Protein AF-A0A8H6U6Y7-F1 (afdb_monomer)

InterPro domains:
  IPR011058 Cyanovirin-N [PF08881] (22-133)
  IPR036673 Cyanovirin-N superfamily [G3DSA:2.30.60.10] (18-140)
  IPR036673 Cyanovirin-N superfamily [SSF51322] (20-135)

Sequence (157 aa):
MLFLATLLVLLSAANRALATKFMDTCSDVRFYNPDYELHFTTTWSPFLVAKCKDPGSGCETCSFLPLMHCYSNAAGFLRPSKQGNFHKSCFNCQYEETGTEMTCRCFHNNAGRSTTESSIFLEDHVQNLDGRLWCQGIVGEVIDCNEYELTKLRKIH

Organism: NCBI:txid2175873

Secondary structure (DSSP, 8-state):
--------------------BHHHHEEEEEEE-THHHHSS-TT---EEEEEEE-TTT--EEEEEEEGGGTEEEETTEEEE-TT--GGGTEEEEEEETTTTEEEEEEESSTT-S-EEEEEEEGGGT-EEETTEEEETTEEPEEE-SSHHHHHHHTT--

Mean predicted aligned error: 8.78 Å

Foldseek 3Di:
DDDDDDDDDPPPPPPPDDQAQQVVFWDPKDKDDLCVVVPDDLPAAIKIWIFGQFPVPRDTFIFMGGCCQQWADAQQETDGDGNRRNSNFWDPWDADVVQQKIWIWGHSDPVNPDTDIYIDRVRVAWGQDRNFTDGDHDTTDTDDPDVVRVVVVSVPD

Structure (mmCIF, N/CA/C/O backbone):
data_AF-A0A8H6U6Y7-F1
#
_entry.id   AF-A0A8H6U6Y7-F1
#
loop_
_atom_site.group_PDB
_atom_site.id
_atom_site.type_symbol
_atom_site.label_atom_id
_atom_site.label_alt_id
_atom_site.label_comp_id
_atom_site.label_asym_id
_atom_site.label_entity_id
_atom_site.label_seq_id
_atom_site.pdbx_PDB_ins_code
_atom_site.Cartn_x
_atom_site.Cartn_y
_atom_site.Cartn_z
_atom_site.occupancy
_atom_site.B_iso_or_equiv
_atom_site.auth_seq_id
_atom_site.auth_comp_id
_atom_site.auth_asym_id
_atom_site.auth_atom_id
_atom_site.pdbx_PDB_model_num
ATOM 1 N N . MET A 1 1 ? -46.758 -47.352 5.759 1.00 38.03 1 MET A N 1
ATOM 2 C CA . MET A 1 1 ? -45.987 -46.797 4.623 1.00 38.03 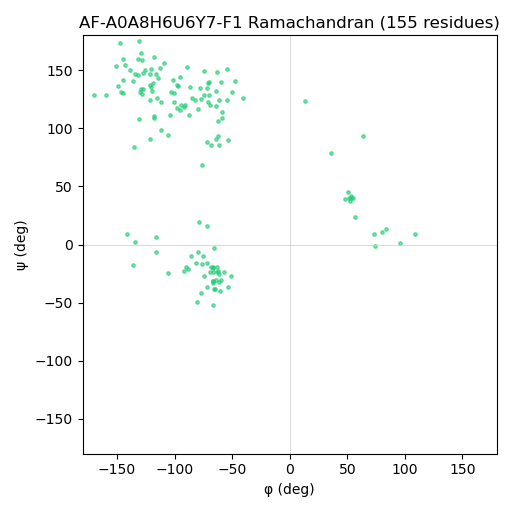1 MET A CA 1
ATOM 3 C C . MET A 1 1 ? -46.185 -45.294 4.638 1.00 38.03 1 MET A C 1
ATOM 5 O O . MET A 1 1 ? -47.327 -44.894 4.760 1.00 38.03 1 MET A O 1
ATOM 9 N N . LEU A 1 2 ? -45.221 -44.397 4.518 1.00 42.00 2 LEU A N 1
ATOM 10 C CA . LEU A 1 2 ? -43.769 -44.368 4.670 1.00 42.00 2 LEU A CA 1
ATOM 11 C C . LEU A 1 2 ? -43.476 -42.847 4.594 1.00 42.00 2 LEU A C 1
ATOM 13 O O . LEU A 1 2 ? -44.016 -42.190 3.713 1.00 42.00 2 LEU A O 1
ATOM 17 N N . PHE A 1 3 ? -42.733 -42.311 5.562 1.00 45.53 3 PHE A N 1
ATOM 18 C CA . PHE A 1 3 ? -42.035 -41.013 5.606 1.00 45.53 3 PHE A CA 1
ATOM 19 C C . PHE A 1 3 ? 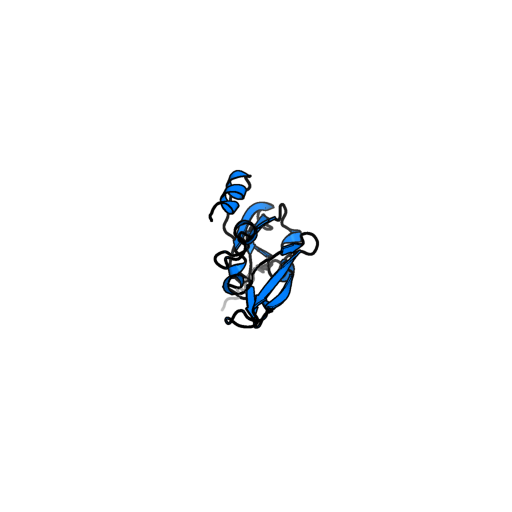-42.344 -39.922 4.554 1.00 45.53 3 PHE A C 1
ATOM 21 O O . PHE A 1 3 ? -42.005 -40.075 3.386 1.00 45.53 3 PHE A O 1
ATOM 28 N N . LEU A 1 4 ? -42.747 -38.730 5.014 1.00 46.44 4 LEU A N 1
ATOM 29 C CA . LEU A 1 4 ? -42.333 -37.470 4.378 1.00 46.44 4 LEU A CA 1
ATOM 30 C C . LEU A 1 4 ? -41.926 -36.447 5.448 1.00 46.44 4 LEU A C 1
ATOM 32 O O . LEU A 1 4 ? -42.704 -35.611 5.895 1.00 46.44 4 LEU A O 1
ATOM 36 N N . ALA A 1 5 ? -40.669 -36.559 5.874 1.00 56.03 5 ALA A N 1
ATOM 37 C CA . ALA A 1 5 ? -39.922 -35.462 6.463 1.00 56.03 5 ALA A CA 1
ATOM 38 C C . ALA A 1 5 ? -39.262 -34.705 5.305 1.00 56.03 5 ALA A C 1
ATOM 40 O O . ALA A 1 5 ? -38.376 -35.246 4.647 1.00 56.03 5 ALA A O 1
ATOM 41 N N . THR A 1 6 ? -39.689 -33.475 5.030 1.00 55.84 6 THR A N 1
ATOM 42 C CA . THR A 1 6 ? -39.044 -32.616 4.027 1.00 55.84 6 THR A CA 1
ATOM 43 C C . THR A 1 6 ? -38.569 -31.322 4.673 1.00 55.84 6 THR A C 1
ATOM 45 O O . THR A 1 6 ? -39.296 -30.341 4.767 1.00 55.84 6 THR A O 1
ATOM 48 N N . LEU A 1 7 ? -37.316 -31.404 5.127 1.00 48.84 7 LEU A N 1
ATOM 49 C CA . LEU A 1 7 ? -36.220 -30.490 4.802 1.00 48.84 7 LEU A CA 1
ATOM 50 C C . LEU A 1 7 ? -36.356 -29.015 5.235 1.00 48.84 7 LEU A C 1
ATOM 52 O O . LEU A 1 7 ? -36.803 -28.155 4.481 1.00 48.84 7 LEU A O 1
ATOM 56 N N . LEU A 1 8 ? -35.811 -28.718 6.422 1.00 50.62 8 LEU A N 1
ATOM 57 C CA . LEU A 1 8 ? -35.214 -27.415 6.718 1.00 50.62 8 LEU A CA 1
ATOM 58 C C . LEU A 1 8 ? -34.072 -27.160 5.724 1.00 50.62 8 LEU A C 1
ATOM 60 O O . LEU A 1 8 ? -33.038 -27.823 5.792 1.00 50.62 8 LEU A O 1
ATOM 64 N N . VAL A 1 9 ? -34.222 -26.166 4.853 1.00 52.38 9 VAL A N 1
ATOM 65 C CA . VAL A 1 9 ? -33.078 -25.524 4.200 1.00 52.38 9 VAL A CA 1
ATOM 66 C C . VAL A 1 9 ? -32.906 -24.165 4.864 1.00 52.38 9 VAL A C 1
ATOM 68 O O . VAL A 1 9 ? -33.574 -23.191 4.527 1.00 52.38 9 VAL A O 1
ATOM 71 N N . LEU A 1 10 ? -32.035 -24.132 5.872 1.00 47.91 10 LEU A N 1
ATOM 72 C CA . LEU A 1 10 ? -31.481 -22.901 6.421 1.00 47.91 10 LEU A CA 1
ATOM 73 C C . LEU A 1 10 ? -30.764 -22.169 5.281 1.00 47.91 10 LEU A C 1
ATOM 75 O O . LEU A 1 10 ? -29.704 -22.603 4.832 1.00 47.91 10 LEU A O 1
ATOM 79 N N . LEU A 1 11 ? -31.331 -21.058 4.810 1.00 46.97 11 LEU A N 1
ATOM 80 C CA . LEU A 1 11 ? -30.579 -20.075 4.040 1.00 46.97 11 LEU A CA 1
ATOM 81 C C . LEU A 1 11 ? -29.575 -19.410 4.987 1.00 46.97 11 LEU A C 1
ATOM 83 O O . LEU A 1 11 ? -29.840 -18.353 5.552 1.00 46.97 11 LEU A O 1
ATOM 87 N N . SER A 1 12 ? -28.401 -20.011 5.162 1.00 52.72 12 SER A N 1
ATOM 88 C CA . SER A 1 12 ? -27.230 -19.232 5.546 1.00 52.72 12 SER A CA 1
ATOM 89 C C . SER A 1 12 ? -26.834 -18.414 4.319 1.00 52.72 12 SER A C 1
ATOM 91 O O . SER A 1 12 ? -26.060 -18.870 3.475 1.00 52.72 12 SER A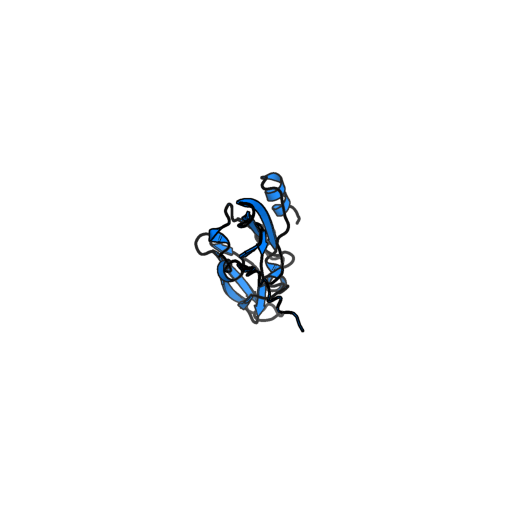 O 1
ATOM 93 N N . ALA A 1 13 ? -27.419 -17.223 4.179 1.00 52.50 13 ALA A N 1
ATOM 94 C CA . ALA A 1 13 ? -26.885 -16.212 3.287 1.00 52.50 13 ALA A CA 1
ATOM 95 C C . ALA A 1 13 ? -25.494 -15.852 3.819 1.00 52.50 13 ALA A C 1
ATOM 97 O O . ALA A 1 13 ? -25.343 -15.048 4.736 1.00 52.50 13 ALA A O 1
ATOM 98 N N . ALA A 1 14 ? -24.470 -16.516 3.287 1.00 50.75 14 ALA A N 1
ATOM 99 C CA . ALA A 1 14 ? -23.110 -16.039 3.391 1.00 50.75 14 ALA A CA 1
ATOM 100 C C . ALA A 1 14 ? -23.074 -14.712 2.629 1.00 50.75 14 ALA A C 1
ATOM 102 O O . ALA A 1 14 ? -22.865 -14.691 1.415 1.00 50.75 14 ALA A O 1
ATOM 103 N N . ASN A 1 15 ? -23.329 -13.613 3.340 1.00 45.09 15 ASN A N 1
ATOM 104 C CA . ASN A 1 15 ? -22.948 -12.284 2.899 1.00 45.09 15 ASN A CA 1
ATOM 105 C C . ASN A 1 15 ? -21.426 -12.305 2.798 1.00 45.09 15 ASN A C 1
ATOM 107 O O . ASN A 1 15 ? -20.716 -11.991 3.748 1.00 45.09 15 ASN A O 1
ATOM 111 N N . ARG A 1 16 ? -20.908 -12.749 1.651 1.00 48.38 16 ARG A N 1
ATOM 112 C CA . ARG A 1 16 ? -19.555 -12.388 1.260 1.00 48.38 16 ARG A CA 1
ATOM 113 C C . ARG A 1 16 ? -19.613 -10.881 1.123 1.00 48.38 16 ARG A C 1
ATOM 115 O O . ARG A 1 16 ? -20.278 -10.388 0.212 1.00 48.38 16 ARG A O 1
ATOM 122 N N . ALA A 1 17 ? -19.026 -10.189 2.097 1.00 50.41 17 ALA A N 1
ATOM 123 C CA . ALA A 1 17 ? -18.799 -8.761 2.028 1.00 50.41 17 ALA A CA 1
ATOM 124 C C . ALA A 1 17 ? -18.353 -8.447 0.597 1.00 50.41 17 ALA A C 1
ATOM 126 O O . ALA A 1 17 ? -17.448 -9.109 0.073 1.00 50.41 17 ALA A O 1
ATOM 127 N N . LEU A 1 18 ? -19.039 -7.506 -0.065 1.00 52.97 18 LEU A N 1
ATOM 128 C CA . LEU A 1 18 ? -18.456 -6.892 -1.250 1.00 52.97 18 LEU A CA 1
ATOM 129 C C . LEU A 1 18 ? -17.026 -6.517 -0.873 1.00 52.97 18 LEU A C 1
ATOM 131 O O . LEU A 1 18 ? -16.802 -6.093 0.259 1.00 52.97 18 LEU A O 1
ATOM 135 N N . ALA A 1 19 ? -16.084 -6.710 -1.792 1.00 56.31 19 ALA A N 1
ATOM 136 C CA . ALA A 1 19 ? -14.744 -6.164 -1.663 1.00 56.31 19 ALA A CA 1
ATOM 137 C C . ALA A 1 19 ? -14.873 -4.652 -1.426 1.00 56.31 19 ALA A C 1
ATOM 139 O O . ALA A 1 19 ? -14.996 -3.879 -2.372 1.00 56.31 19 ALA A O 1
ATOM 140 N N . THR A 1 20 ? -14.965 -4.248 -0.162 1.00 67.25 20 THR A N 1
ATOM 141 C CA . THR A 1 20 ? -15.069 -2.854 0.224 1.00 67.25 20 THR A CA 1
ATOM 142 C C . THR A 1 20 ? -13.691 -2.278 0.034 1.00 67.25 20 THR A C 1
ATOM 144 O O . THR A 1 20 ? -12.699 -2.838 0.520 1.00 67.25 20 THR A O 1
ATOM 147 N N . LYS A 1 21 ? -13.644 -1.164 -0.685 1.00 86.31 21 LYS A N 1
ATOM 148 C CA . LYS A 1 21 ? -12.462 -0.328 -0.766 1.00 86.31 21 LYS A CA 1
ATOM 149 C C . LYS A 1 21 ? -11.988 -0.058 0.655 1.00 86.31 21 LYS A C 1
ATOM 151 O O . LYS A 1 21 ? -12.799 0.248 1.532 1.00 86.31 21 LYS A O 1
ATOM 156 N N . PHE A 1 22 ? -10.697 -0.243 0.924 1.00 91.62 22 PHE A N 1
ATOM 157 C CA . PHE A 1 22 ? -10.226 -0.130 2.304 1.00 91.62 22 PHE A CA 1
ATOM 158 C C . PHE A 1 22 ? -10.476 1.283 2.863 1.00 91.62 22 PHE A C 1
ATOM 160 O O . PHE A 1 22 ? -10.833 1.405 4.028 1.00 91.62 22 PHE A O 1
ATOM 167 N N . MET A 1 23 ? -10.423 2.329 2.029 1.00 91.88 23 MET A N 1
ATOM 168 C CA . MET A 1 23 ? -10.722 3.710 2.440 1.00 91.88 23 MET A CA 1
ATOM 169 C C . MET A 1 23 ? -12.156 3.919 2.941 1.00 91.88 23 MET A C 1
ATOM 171 O O . MET A 1 23 ? -12.382 4.808 3.756 1.00 91.88 23 MET A O 1
ATOM 175 N N . ASP A 1 24 ? -13.122 3.091 2.529 1.00 92.38 24 ASP A N 1
ATOM 176 C CA . ASP A 1 24 ? -14.511 3.208 2.999 1.00 92.38 24 ASP A CA 1
ATOM 177 C C . ASP A 1 24 ? -14.659 2.820 4.479 1.00 92.38 24 ASP A C 1
ATOM 179 O O . ASP A 1 24 ? -15.628 3.186 5.145 1.00 92.38 24 ASP A O 1
ATOM 183 N N . THR A 1 25 ? -13.734 2.003 4.987 1.00 93.81 25 THR A N 1
ATOM 184 C CA . THR A 1 25 ? -13.868 1.328 6.289 1.00 93.81 25 THR A CA 1
ATOM 185 C C . THR A 1 25 ? -12.613 1.407 7.153 1.00 93.81 25 THR A C 1
ATOM 187 O O . THR A 1 25 ? -12.598 0.861 8.260 1.00 93.81 25 THR A O 1
ATOM 190 N N . CYS A 1 26 ? -11.582 2.096 6.675 1.00 94.25 26 CYS A N 1
ATOM 191 C CA . CYS A 1 26 ? -10.345 2.343 7.390 1.00 94.25 26 CYS A CA 1
ATOM 192 C C . CYS A 1 26 ? -10.097 3.845 7.558 1.00 94.25 26 CYS A C 1
ATOM 194 O O . CYS A 1 26 ? -10.496 4.666 6.739 1.00 94.25 26 CYS A O 1
ATOM 196 N N . SER A 1 27 ? -9.404 4.186 8.633 1.00 93.44 27 SER A N 1
ATOM 197 C CA . SER A 1 27 ? -8.947 5.519 9.001 1.00 93.44 27 SER A CA 1
ATOM 198 C C . SER A 1 27 ? -7.463 5.466 9.376 1.00 93.44 27 SER A C 1
ATOM 200 O O . SER A 1 27 ? -6.852 4.391 9.404 1.00 93.44 27 SER A O 1
ATOM 202 N N . ASP A 1 28 ? -6.865 6.631 9.640 1.00 91.56 28 ASP A N 1
ATOM 203 C CA . ASP A 1 28 ? -5.451 6.755 10.015 1.00 91.56 28 ASP A CA 1
ATOM 204 C C . ASP A 1 28 ? -4.509 6.028 9.028 1.00 91.56 28 ASP A C 1
ATOM 206 O O . ASP A 1 28 ? -3.556 5.361 9.438 1.00 91.56 28 ASP A O 1
ATOM 210 N N . VAL A 1 29 ? -4.799 6.115 7.723 1.00 91.94 29 VAL A N 1
ATOM 211 C CA . VAL A 1 29 ? -4.030 5.437 6.671 1.00 91.94 29 VAL A CA 1
ATOM 212 C C . VAL A 1 29 ? -2.674 6.115 6.522 1.00 91.94 29 VAL A C 1
ATOM 214 O O . VAL A 1 29 ? -2.584 7.311 6.266 1.00 91.94 29 VAL A O 1
ATOM 217 N N . ARG A 1 30 ? -1.594 5.350 6.674 1.00 91.56 30 ARG A N 1
ATOM 218 C CA . ARG A 1 30 ? -0.220 5.847 6.576 1.00 91.56 30 ARG A CA 1
ATOM 219 C C . ARG A 1 30 ? 0.586 4.962 5.639 1.00 91.56 30 ARG A C 1
ATOM 221 O O . ARG A 1 30 ? 0.601 3.741 5.784 1.00 91.56 30 ARG A O 1
ATOM 228 N N . PHE A 1 31 ? 1.292 5.589 4.708 1.00 92.56 31 PHE A N 1
ATOM 229 C CA . PHE A 1 31 ? 2.274 4.930 3.857 1.00 92.56 31 PHE A CA 1
ATOM 230 C C . PHE A 1 31 ? 3.676 5.195 4.393 1.00 92.56 31 PHE A C 1
ATOM 232 O O . PHE A 1 31 ? 4.057 6.341 4.639 1.00 92.56 31 PHE A O 1
ATOM 239 N N . TYR A 1 32 ? 4.453 4.130 4.543 1.00 90.19 32 TYR A N 1
ATOM 240 C CA . TYR A 1 32 ? 5.844 4.209 4.956 1.00 90.19 32 TYR A CA 1
ATOM 241 C C . TYR A 1 32 ? 6.716 3.577 3.889 1.00 90.19 32 TYR A C 1
ATOM 243 O O . TYR A 1 32 ? 6.521 2.415 3.534 1.00 90.19 32 TYR A O 1
ATOM 251 N N . ASN A 1 33 ? 7.682 4.344 3.387 1.00 88.56 33 ASN A N 1
ATOM 252 C CA . ASN A 1 33 ? 8.695 3.847 2.473 1.00 88.56 33 ASN A CA 1
ATOM 253 C C . ASN A 1 33 ? 10.091 4.002 3.112 1.00 88.56 33 ASN A C 1
ATOM 255 O O . ASN A 1 33 ? 10.575 5.129 3.227 1.00 88.56 33 ASN A O 1
ATOM 259 N N . PRO A 1 34 ? 10.732 2.891 3.512 1.00 78.94 34 PRO A N 1
ATOM 260 C CA . PRO A 1 34 ? 12.045 2.908 4.159 1.00 78.94 34 PRO A CA 1
ATOM 261 C C . PRO A 1 34 ? 13.183 3.378 3.242 1.00 78.94 34 PRO A C 1
ATOM 263 O O . PRO A 1 34 ? 14.209 3.853 3.726 1.00 78.94 34 PRO A O 1
ATOM 266 N N . ASP A 1 35 ? 13.000 3.328 1.920 1.00 72.88 35 ASP A N 1
ATOM 267 C CA . ASP A 1 35 ? 14.028 3.749 0.962 1.00 72.88 35 ASP A CA 1
ATOM 268 C C . ASP A 1 35 ? 14.318 5.258 1.025 1.00 72.88 35 ASP A C 1
ATOM 270 O O . ASP A 1 35 ? 15.380 5.701 0.578 1.00 72.88 35 ASP A O 1
ATOM 274 N N . TYR A 1 36 ? 13.400 6.058 1.584 1.00 66.81 36 TYR A N 1
ATOM 275 C CA . TYR A 1 36 ? 13.580 7.507 1.713 1.00 66.81 36 TYR A CA 1
ATOM 276 C C . TYR A 1 36 ? 14.741 7.903 2.615 1.00 66.81 36 TYR A C 1
ATOM 278 O O . TYR A 1 36 ? 15.348 8.946 2.383 1.00 66.81 36 TYR A O 1
ATOM 286 N N . GLU A 1 37 ? 15.056 7.089 3.619 1.00 61.53 37 GLU A N 1
ATOM 287 C CA . GLU A 1 37 ? 16.095 7.420 4.595 1.00 61.53 37 GLU A CA 1
ATOM 288 C C . GLU A 1 37 ? 17.488 6.960 4.143 1.00 61.53 37 GLU A C 1
ATOM 290 O O . GLU A 1 37 ? 18.495 7.500 4.596 1.00 61.53 37 GLU A O 1
ATOM 295 N N . LEU A 1 38 ? 17.562 5.994 3.218 1.00 57.28 38 LEU A N 1
ATOM 296 C CA . LEU A 1 38 ? 18.810 5.307 2.864 1.00 57.28 38 LEU A CA 1
ATOM 297 C C . LEU A 1 38 ? 19.276 5.518 1.418 1.00 57.28 38 LEU A C 1
ATOM 299 O O . LEU A 1 38 ? 20.265 4.906 1.027 1.00 57.28 38 LEU A O 1
ATOM 303 N N . HIS A 1 39 ? 18.606 6.386 0.644 1.00 54.69 39 HIS A N 1
ATOM 304 C CA . HIS A 1 39 ? 18.987 6.807 -0.713 1.00 54.69 39 HIS A CA 1
ATOM 305 C C . HIS A 1 39 ? 19.623 5.670 -1.551 1.00 54.69 39 HIS A C 1
ATOM 307 O O . HIS A 1 39 ? 20.838 5.670 -1.728 1.00 54.69 39 HIS A O 1
ATOM 313 N N . PHE A 1 40 ? 18.798 4.764 -2.109 1.00 54.34 40 PHE A N 1
ATOM 314 C CA . PHE A 1 40 ? 19.119 3.741 -3.143 1.00 54.34 40 PHE A CA 1
ATOM 315 C C . PHE A 1 40 ? 19.177 2.248 -2.744 1.00 54.34 40 PHE A C 1
ATOM 317 O O . PHE A 1 40 ? 19.538 1.426 -3.590 1.00 54.34 40 PHE A O 1
ATOM 324 N N . THR A 1 41 ? 18.783 1.821 -1.542 1.00 55.25 41 THR A N 1
ATOM 325 C CA . THR A 1 41 ? 18.783 0.373 -1.226 1.00 55.25 41 THR A CA 1
ATOM 326 C C . THR A 1 41 ? 17.446 -0.296 -1.553 1.00 55.25 41 THR A C 1
ATOM 328 O O . THR A 1 41 ? 16.453 0.038 -0.934 1.00 55.25 41 THR A O 1
ATOM 331 N N . THR A 1 42 ? 17.412 -1.302 -2.435 1.00 60.66 42 THR A N 1
ATOM 332 C CA . THR A 1 42 ? 16.210 -2.118 -2.752 1.00 60.66 42 THR A CA 1
ATOM 333 C C . THR A 1 42 ? 15.906 -3.199 -1.704 1.00 60.66 42 THR A C 1
ATOM 335 O O . THR A 1 42 ? 15.243 -4.200 -1.988 1.00 60.66 42 THR A O 1
ATOM 338 N N . THR A 1 43 ? 16.453 -3.056 -0.497 1.00 69.00 43 THR A N 1
ATOM 339 C CA . THR A 1 43 ? 16.411 -4.089 0.546 1.00 69.00 43 THR A CA 1
ATOM 340 C C . THR A 1 43 ? 15.035 -4.188 1.191 1.00 69.00 43 THR A C 1
ATOM 342 O O . THR A 1 43 ? 14.656 -5.259 1.663 1.00 69.00 43 THR A O 1
ATOM 345 N N . TRP A 1 44 ? 14.277 -3.091 1.196 1.00 79.31 44 TRP A N 1
ATOM 346 C CA . TRP A 1 44 ? 13.072 -2.968 1.995 1.00 79.31 44 TRP A CA 1
ATOM 347 C C . TRP A 1 44 ? 11.872 -2.569 1.145 1.00 79.31 44 TRP A C 1
ATOM 349 O O . TRP A 1 44 ? 11.986 -1.924 0.110 1.00 79.31 44 TRP A O 1
ATOM 359 N N . SER A 1 45 ? 10.694 -3.011 1.571 1.00 88.44 45 SER A N 1
ATOM 360 C CA . SER A 1 45 ? 9.446 -2.715 0.882 1.00 88.44 45 SER A CA 1
ATOM 361 C C . SER A 1 45 ? 8.703 -1.601 1.595 1.00 88.44 45 SER A C 1
ATOM 363 O O . SER A 1 45 ? 8.594 -1.654 2.822 1.00 88.44 45 SER A O 1
ATOM 365 N N . PRO A 1 46 ? 8.054 -0.691 0.851 1.00 92.69 46 PRO A N 1
ATOM 366 C CA . PRO A 1 46 ? 6.996 0.116 1.419 1.00 92.69 46 PRO A CA 1
ATOM 367 C C . PRO A 1 46 ? 5.908 -0.748 2.063 1.00 92.69 46 PRO A C 1
ATOM 369 O O . PRO A 1 46 ? 5.656 -1.884 1.630 1.00 92.69 46 PRO A O 1
ATOM 372 N N . PHE A 1 47 ? 5.250 -0.200 3.076 1.00 93.44 47 PHE A N 1
ATOM 373 C CA . PHE A 1 47 ? 4.125 -0.823 3.761 1.00 93.44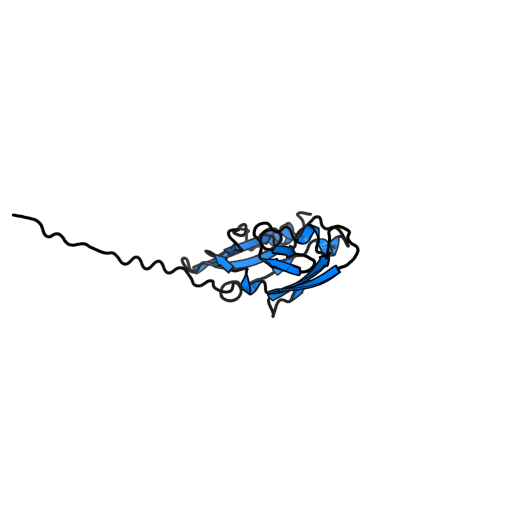 47 PHE A CA 1
ATOM 374 C C . PHE A 1 47 ? 3.033 0.202 4.063 1.00 93.44 47 PHE A C 1
ATOM 376 O O . PHE A 1 47 ? 3.300 1.391 4.254 1.00 93.44 47 PHE A O 1
ATOM 383 N N . LEU A 1 48 ? 1.792 -0.278 4.092 1.00 94.81 48 LEU A N 1
ATOM 384 C CA . LEU A 1 48 ? 0.647 0.491 4.566 1.00 94.81 48 LEU A CA 1
ATOM 385 C C . LEU A 1 48 ? 0.382 0.172 6.028 1.00 94.81 48 LEU A C 1
ATOM 387 O O . LEU A 1 48 ? 0.501 -0.978 6.436 1.00 94.81 48 LEU A O 1
ATOM 391 N N . VAL A 1 49 ? -0.042 1.175 6.782 1.00 94.25 49 VAL A N 1
ATOM 392 C CA . VAL A 1 49 ? -0.662 1.023 8.094 1.00 94.25 49 VAL A CA 1
ATOM 393 C C . VAL A 1 49 ? -2.043 1.646 8.027 1.00 94.25 49 VAL A C 1
ATOM 395 O O . VAL A 1 49 ? -2.197 2.719 7.451 1.00 94.25 49 VAL A O 1
ATOM 398 N N . ALA A 1 50 ? -3.040 0.992 8.606 1.00 94.94 50 ALA A N 1
ATOM 399 C CA . ALA A 1 50 ? -4.366 1.573 8.739 1.00 94.94 50 ALA A CA 1
ATOM 400 C C . ALA A 1 50 ? -5.076 1.023 9.973 1.00 94.94 50 ALA A C 1
ATOM 402 O O . ALA A 1 50 ? -4.824 -0.110 10.403 1.00 94.94 50 ALA A O 1
ATOM 403 N N . LYS A 1 51 ? -5.993 1.825 10.507 1.00 95.69 51 LYS A N 1
ATOM 404 C CA . LYS A 1 51 ? -6.984 1.397 11.486 1.00 95.69 51 LYS A CA 1
ATOM 405 C C . LYS A 1 51 ? -8.264 1.056 10.741 1.00 95.69 51 LYS A C 1
ATOM 407 O O . LYS A 1 51 ? -8.865 1.934 10.141 1.00 95.69 51 LYS A O 1
ATOM 412 N N . CYS A 1 52 ? -8.690 -0.195 10.767 1.00 95.94 52 CYS A N 1
ATOM 413 C CA . CYS A 1 52 ? -9.843 -0.645 9.998 1.00 95.94 52 CYS A CA 1
ATOM 414 C C . CYS A 1 52 ? -10.944 -1.166 10.915 1.00 95.94 52 CYS A C 1
ATOM 416 O O . CYS A 1 52 ? -10.681 -1.869 11.893 1.00 95.94 52 CYS A O 1
ATOM 418 N N . LYS A 1 53 ? -12.191 -0.825 10.590 1.00 95.75 53 LYS A N 1
ATOM 419 C CA . LYS A 1 53 ? -13.367 -1.308 11.308 1.00 95.75 53 LYS A CA 1
ATOM 420 C C . LYS A 1 53 ? -13.743 -2.699 10.812 1.00 95.75 53 LYS A C 1
ATOM 422 O O . LYS A 1 53 ? -13.993 -2.886 9.626 1.00 95.75 53 LYS A O 1
ATOM 427 N N . ASP A 1 54 ? -13.825 -3.668 11.710 1.00 93.69 54 ASP A N 1
ATOM 428 C CA . ASP A 1 54 ? -14.389 -4.980 11.412 1.00 93.69 54 ASP A CA 1
ATOM 429 C C . ASP A 1 54 ? -15.910 -4.836 11.190 1.00 93.69 54 ASP A C 1
ATOM 431 O O . ASP A 1 54 ? -16.619 -4.376 12.091 1.00 93.69 54 ASP A O 1
ATOM 435 N N . PRO A 1 55 ? -16.443 -5.200 10.009 1.00 87.56 55 PRO A N 1
ATOM 436 C CA . PRO A 1 55 ? -17.868 -5.069 9.722 1.00 87.56 55 PRO A CA 1
ATOM 437 C C . PRO A 1 55 ? -18.751 -5.990 10.579 1.00 87.56 55 PRO A C 1
ATOM 439 O O . PRO A 1 55 ? -19.930 -5.689 10.761 1.00 87.56 55 PRO A O 1
ATOM 442 N N . GLY A 1 56 ? -18.212 -7.097 11.100 1.00 89.56 56 GLY A N 1
ATOM 443 C CA . GLY A 1 56 ? -18.938 -8.045 11.941 1.00 89.56 56 GLY A CA 1
ATOM 444 C C . GLY A 1 56 ? -19.052 -7.587 13.394 1.00 89.56 56 GLY A C 1
ATOM 445 O O . GLY A 1 56 ? -20.146 -7.594 13.957 1.00 89.56 56 GLY A O 1
ATOM 446 N N . SER A 1 57 ? -17.936 -7.179 14.004 1.00 92.12 57 SER A N 1
ATOM 447 C CA . SER A 1 57 ? -17.901 -6.755 15.415 1.00 92.12 57 SER A CA 1
ATOM 448 C C . SER A 1 57 ? -18.112 -5.252 15.620 1.00 92.12 57 SER A C 1
ATOM 450 O O . SER A 1 57 ? -18.509 -4.818 16.701 1.00 92.12 57 SER A O 1
ATOM 452 N N . GLY A 1 58 ? -17.838 -4.440 14.599 1.00 91.31 58 GLY A N 1
ATOM 453 C CA . GLY A 1 58 ? -17.770 -2.986 14.701 1.00 91.31 58 GLY A CA 1
ATOM 454 C C . GLY A 1 58 ? -16.517 -2.467 15.415 1.00 91.31 58 GLY A C 1
ATOM 455 O O . GLY A 1 58 ? -16.371 -1.248 15.520 1.00 91.31 58 GLY A O 1
ATOM 456 N N . CYS A 1 59 ? -15.635 -3.350 15.892 1.00 93.25 59 CYS A N 1
ATOM 457 C CA . CYS A 1 59 ? -14.380 -2.986 16.539 1.00 93.25 59 CYS A CA 1
ATOM 458 C C . CYS A 1 59 ? -13.351 -2.503 15.515 1.00 93.25 59 CYS A C 1
ATOM 460 O O . CYS A 1 59 ? -13.326 -2.957 14.375 1.00 93.25 59 CYS A O 1
ATOM 462 N N . GLU A 1 60 ? -12.469 -1.604 15.935 1.00 94.69 60 GLU A N 1
ATOM 463 C CA . GLU A 1 60 ? -11.366 -1.125 15.107 1.00 94.69 60 GLU A CA 1
ATOM 464 C C . GLU A 1 60 ? -10.085 -1.892 15.437 1.00 94.69 60 GLU A C 1
ATOM 466 O O . GLU A 1 60 ? -9.772 -2.117 16.605 1.00 94.69 60 GLU A O 1
ATOM 471 N N . THR A 1 61 ? -9.337 -2.290 14.411 1.00 95.38 61 THR A N 1
ATOM 472 C CA . THR A 1 61 ? -8.039 -2.956 14.550 1.00 95.38 61 THR A CA 1
ATOM 473 C C . THR A 1 61 ? -7.002 -2.220 13.713 1.00 95.38 61 THR A C 1
ATOM 475 O O . THR A 1 61 ? -7.250 -1.878 12.558 1.00 95.38 61 THR A O 1
ATOM 478 N N . CYS A 1 62 ? -5.828 -1.964 14.292 1.00 95.62 62 CYS A N 1
ATOM 479 C CA . CYS A 1 62 ? -4.691 -1.477 13.524 1.00 95.62 62 CYS A CA 1
ATOM 480 C C . CYS A 1 62 ? -3.916 -2.649 12.943 1.00 95.62 62 CYS A C 1
ATOM 482 O O . CYS A 1 62 ? -3.649 -3.646 13.615 1.00 95.62 62 CYS A O 1
ATOM 484 N N . SER A 1 63 ? -3.544 -2.520 11.677 1.00 96.62 63 SER A N 1
ATOM 485 C CA . SER A 1 63 ? -2.697 -3.501 11.013 1.00 96.62 63 SER A CA 1
ATOM 486 C C . SER A 1 63 ? -1.731 -2.827 10.060 1.00 96.62 63 SER A C 1
ATOM 488 O O . SER A 1 63 ? -2.017 -1.739 9.551 1.00 96.62 63 SER A O 1
ATOM 490 N N . PHE A 1 64 ? -0.600 -3.482 9.809 1.00 94.94 64 PHE A N 1
ATOM 491 C CA . PHE A 1 64 ? 0.301 -3.096 8.732 1.00 94.94 64 PHE A CA 1
ATOM 492 C C . PHE A 1 64 ? 0.413 -4.193 7.674 1.00 94.94 64 PHE A C 1
ATOM 494 O O . PHE A 1 64 ? 0.332 -5.385 7.971 1.00 94.94 64 PHE A O 1
ATOM 501 N N . LEU A 1 65 ? 0.590 -3.781 6.422 1.00 95.88 65 LEU A N 1
ATOM 502 C CA . LEU A 1 65 ? 0.651 -4.657 5.261 1.00 95.88 65 LEU A CA 1
ATOM 503 C C . LEU A 1 65 ? 1.882 -4.315 4.409 1.00 95.88 65 LEU A C 1
ATOM 505 O O . LEU A 1 65 ? 1.887 -3.284 3.727 1.00 95.88 65 LEU A O 1
ATOM 509 N N . PRO A 1 66 ? 2.920 -5.172 4.402 1.00 94.50 66 PRO A N 1
ATOM 510 C CA . PRO A 1 66 ? 4.057 -5.020 3.500 1.00 94.50 66 PRO A CA 1
ATOM 511 C C . PRO A 1 66 ? 3.634 -5.169 2.036 1.00 94.50 66 PRO A C 1
ATOM 513 O O . PRO A 1 66 ? 3.180 -6.233 1.606 1.00 94.50 66 PRO A O 1
ATOM 516 N N . LEU A 1 67 ? 3.829 -4.122 1.231 1.00 96.12 67 LEU A N 1
ATOM 517 C CA . LEU A 1 67 ? 3.331 -4.088 -0.148 1.00 96.12 67 LEU A CA 1
ATOM 518 C C . LEU A 1 67 ? 4.099 -5.023 -1.092 1.00 96.12 67 LEU A C 1
ATOM 520 O O . LEU A 1 67 ? 3.594 -5.375 -2.160 1.00 96.12 67 LEU A O 1
ATOM 524 N N . MET A 1 68 ? 5.284 -5.506 -0.697 1.00 95.00 68 MET A N 1
ATOM 525 C CA . MET A 1 68 ? 6.007 -6.562 -1.416 1.00 95.00 68 MET A CA 1
ATOM 526 C C . MET A 1 68 ? 5.194 -7.839 -1.582 1.00 95.00 68 MET A C 1
ATOM 528 O O . MET A 1 68 ? 5.453 -8.625 -2.494 1.00 95.00 68 MET A O 1
ATOM 532 N N . HIS A 1 69 ? 4.216 -8.057 -0.708 1.00 95.81 69 HIS A N 1
ATOM 533 C CA . HIS A 1 69 ? 3.330 -9.199 -0.797 1.00 95.81 69 HIS A CA 1
ATOM 534 C C . HIS A 1 69 ? 2.182 -9.005 -1.790 1.00 95.81 69 HIS A C 1
ATOM 536 O O . HIS A 1 69 ? 1.585 -10.003 -2.188 1.00 95.81 69 HIS A O 1
ATOM 542 N N . CYS A 1 70 ? 1.914 -7.767 -2.210 1.00 97.38 70 CYS A N 1
ATOM 543 C CA . CYS A 1 70 ? 0.762 -7.401 -3.031 1.00 97.38 70 CYS A CA 1
ATOM 544 C C . CYS A 1 70 ? 1.122 -7.104 -4.490 1.00 97.38 70 CYS A C 1
ATOM 546 O O . CYS A 1 70 ? 0.262 -7.200 -5.364 1.00 97.38 70 CYS A O 1
ATOM 548 N N . TYR A 1 71 ? 2.368 -6.708 -4.768 1.00 97.75 71 TYR A N 1
ATOM 549 C CA . TYR A 1 71 ? 2.754 -6.220 -6.091 1.00 97.75 71 TYR A CA 1
ATOM 550 C C . TYR A 1 71 ? 4.060 -6.822 -6.592 1.00 97.75 71 TYR A C 1
ATOM 552 O O . TYR A 1 71 ? 4.995 -7.087 -5.832 1.00 97.75 71 TYR A O 1
ATOM 560 N N . SER A 1 72 ? 4.120 -6.992 -7.910 1.00 96.94 72 SER A N 1
ATOM 561 C CA . SER A 1 72 ? 5.308 -7.359 -8.684 1.00 96.94 72 SER A CA 1
ATOM 562 C C . SER A 1 72 ? 5.668 -6.251 -9.669 1.00 96.94 72 SER A C 1
ATOM 564 O O . SER A 1 72 ? 4.829 -5.417 -10.006 1.00 96.94 72 SER A O 1
ATOM 566 N N . ASN A 1 73 ? 6.906 -6.277 -10.154 1.00 96.12 73 ASN A N 1
ATOM 567 C CA . ASN A 1 73 ? 7.319 -5.518 -11.326 1.00 96.12 73 ASN A CA 1
ATOM 568 C C . ASN A 1 73 ? 7.287 -6.428 -12.561 1.00 96.12 73 ASN A C 1
ATOM 570 O O . ASN A 1 73 ? 8.046 -7.395 -12.641 1.00 96.12 73 ASN A O 1
ATOM 574 N N . ALA A 1 74 ? 6.440 -6.103 -13.532 1.00 95.75 74 ALA A N 1
ATOM 575 C CA . ALA A 1 74 ? 6.365 -6.772 -14.821 1.00 95.75 74 ALA A CA 1
ATOM 576 C C . ALA A 1 74 ? 6.849 -5.820 -15.922 1.00 95.75 74 ALA A C 1
ATOM 578 O O . ALA A 1 74 ? 6.097 -4.973 -16.403 1.00 95.75 74 ALA A O 1
ATOM 579 N N . ALA A 1 75 ? 8.114 -5.974 -16.322 1.00 94.50 75 ALA A N 1
ATOM 580 C CA . ALA A 1 75 ? 8.745 -5.205 -17.398 1.00 94.50 75 ALA A CA 1
ATOM 581 C C . ALA A 1 75 ? 8.667 -3.673 -17.218 1.00 94.50 75 ALA A C 1
ATOM 583 O O . ALA A 1 75 ? 8.474 -2.946 -18.192 1.00 94.50 75 ALA A O 1
ATOM 584 N N . GLY A 1 76 ? 8.851 -3.187 -15.988 1.00 95.88 76 GLY A N 1
ATOM 585 C CA . GLY A 1 76 ? 8.813 -1.763 -15.641 1.00 95.88 76 GLY A CA 1
ATOM 586 C C . GLY A 1 76 ? 7.456 -1.281 -15.126 1.00 95.88 76 GLY A C 1
ATOM 587 O O . GLY A 1 76 ? 7.328 -0.102 -14.818 1.00 95.88 76 GLY A O 1
ATOM 588 N N . PHE A 1 77 ? 6.463 -2.169 -15.014 1.00 97.38 77 PHE A N 1
ATOM 589 C CA . PHE A 1 77 ? 5.110 -1.829 -14.575 1.00 97.38 77 PHE A CA 1
ATOM 590 C C . PHE A 1 77 ? 4.717 -2.591 -13.311 1.00 97.38 77 PHE A C 1
ATOM 592 O O . PHE A 1 77 ? 4.838 -3.816 -13.249 1.00 97.38 77 PHE A O 1
ATOM 599 N N . LEU A 1 78 ? 4.184 -1.876 -12.324 1.00 97.81 78 LEU A N 1
ATOM 600 C CA . LEU A 1 78 ? 3.567 -2.460 -11.141 1.00 97.81 78 LEU A CA 1
ATOM 601 C C . LEU A 1 78 ? 2.333 -3.267 -11.540 1.00 97.81 78 LEU A C 1
ATOM 603 O O . LEU A 1 78 ? 1.476 -2.808 -12.296 1.00 97.81 78 LEU A O 1
ATOM 607 N N . ARG A 1 79 ? 2.244 -4.491 -11.024 1.00 97.62 79 ARG A N 1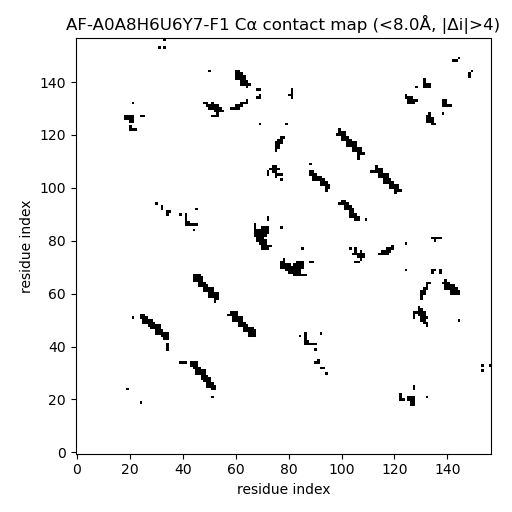
ATOM 608 C CA . ARG A 1 79 ? 1.100 -5.381 -11.229 1.00 97.62 79 ARG A CA 1
ATOM 609 C C . ARG A 1 79 ? 0.710 -6.054 -9.921 1.00 97.62 79 ARG A C 1
ATOM 611 O O . ARG A 1 79 ? 1.615 -6.495 -9.204 1.00 97.62 79 ARG A O 1
ATOM 618 N N . PRO A 1 80 ? -0.595 -6.215 -9.638 1.00 97.12 80 PRO A N 1
ATOM 619 C CA . PRO A 1 80 ? -1.054 -7.041 -8.528 1.00 97.12 80 PRO A CA 1
ATOM 620 C C . PRO A 1 80 ? -0.466 -8.446 -8.651 1.00 97.12 80 PRO A C 1
ATOM 622 O O . PRO A 1 80 ? -0.654 -9.113 -9.666 1.00 97.12 80 PRO A O 1
ATOM 625 N N . SER A 1 81 ? 0.228 -8.918 -7.623 1.00 96.19 81 SER A N 1
ATOM 626 C CA . SER A 1 81 ? 0.787 -10.268 -7.573 1.00 96.19 81 SER A CA 1
ATOM 627 C C . SER A 1 81 ? 1.071 -10.700 -6.141 1.00 96.19 81 SER A C 1
ATOM 629 O O . SER A 1 81 ? 1.822 -10.041 -5.418 1.00 96.19 81 SER A O 1
ATOM 631 N N . LYS A 1 82 ? 0.560 -11.881 -5.776 1.00 96.06 82 LYS A N 1
ATOM 632 C CA . LYS A 1 82 ? 0.826 -12.494 -4.477 1.00 96.06 82 LYS A CA 1
ATOM 633 C C . LYS A 1 82 ? 2.325 -12.760 -4.351 1.00 96.06 82 LYS A C 1
ATOM 635 O O . LYS A 1 82 ? 2.895 -13.440 -5.199 1.00 96.06 82 LYS A O 1
ATOM 640 N N . GLN A 1 83 ? 2.950 -12.230 -3.300 1.00 94.75 83 GLN A N 1
ATOM 641 C CA . GLN A 1 83 ? 4.405 -12.288 -3.085 1.00 94.75 83 GLN A CA 1
ATOM 642 C C . GLN A 1 83 ? 5.216 -11.767 -4.285 1.00 94.75 83 GLN A C 1
ATOM 644 O O . GLN A 1 83 ? 6.250 -12.328 -4.651 1.00 94.75 83 GLN A O 1
ATOM 649 N N . GLY A 1 84 ? 4.748 -10.691 -4.919 1.00 94.81 84 GLY A N 1
ATOM 650 C CA . GLY A 1 84 ? 5.368 -10.172 -6.134 1.00 94.81 84 GLY A CA 1
ATOM 651 C C . GLY A 1 84 ? 6.759 -9.553 -5.947 1.00 94.81 84 GLY A C 1
ATOM 652 O O . GLY A 1 84 ? 7.513 -9.475 -6.914 1.00 94.81 84 GLY A O 1
ATOM 653 N N . ASN A 1 85 ? 7.134 -9.162 -4.723 1.00 94.88 85 ASN A N 1
ATOM 654 C CA . ASN A 1 85 ? 8.459 -8.641 -4.371 1.00 94.88 85 ASN A CA 1
ATOM 655 C C . ASN A 1 85 ? 8.937 -7.467 -5.252 1.00 94.88 85 ASN A C 1
ATOM 657 O O . ASN A 1 85 ? 10.124 -7.375 -5.565 1.00 94.88 85 ASN A O 1
ATOM 661 N N . PHE A 1 86 ? 8.033 -6.563 -5.648 1.00 94.94 86 PHE A N 1
ATOM 662 C CA . PHE A 1 86 ? 8.359 -5.467 -6.574 1.00 94.94 86 PHE A CA 1
ATOM 663 C C . PHE A 1 86 ? 9.561 -4.609 -6.129 1.00 94.94 86 PHE A C 1
ATOM 665 O O . PHE A 1 86 ? 10.377 -4.247 -6.976 1.00 94.94 86 PHE A O 1
ATOM 672 N N . HIS A 1 87 ? 9.714 -4.362 -4.819 1.00 92.25 87 HIS A N 1
ATOM 673 C CA . HIS A 1 87 ? 10.802 -3.578 -4.205 1.00 92.25 87 HIS A CA 1
ATOM 674 C C . HIS A 1 87 ? 12.212 -4.015 -4.634 1.00 92.25 87 HIS A C 1
ATOM 676 O O . HIS A 1 87 ? 13.115 -3.197 -4.723 1.00 92.25 87 HIS A O 1
ATOM 682 N N . LYS A 1 88 ? 12.407 -5.284 -5.019 1.00 91.38 88 LYS A N 1
ATOM 683 C CA . LYS A 1 88 ? 13.701 -5.772 -5.532 1.00 91.38 88 LYS A CA 1
ATOM 684 C C . LYS A 1 88 ? 14.143 -5.098 -6.834 1.00 91.38 88 LYS A C 1
ATOM 686 O O . LYS A 1 88 ? 15.306 -5.193 -7.214 1.00 91.38 88 LYS A O 1
ATOM 691 N N . SER A 1 89 ? 13.208 -4.482 -7.552 1.00 92.25 89 SER A N 1
ATOM 692 C CA . SER A 1 89 ? 13.421 -3.906 -8.885 1.00 92.25 89 SER A CA 1
ATOM 693 C C . SER A 1 89 ? 12.677 -2.586 -9.106 1.00 92.25 89 SER A C 1
ATOM 695 O O . SER A 1 89 ? 12.644 -2.083 -10.230 1.00 92.25 89 SER A O 1
ATOM 697 N N . CYS A 1 90 ? 12.089 -2.031 -8.049 1.00 92.69 90 CYS A N 1
ATOM 698 C CA . CYS A 1 90 ? 11.431 -0.737 -8.039 1.00 92.69 90 CYS A CA 1
ATOM 699 C C . CYS A 1 90 ? 11.917 0.058 -6.831 1.00 92.69 90 CYS A C 1
ATOM 701 O O . CYS A 1 90 ? 12.182 -0.526 -5.788 1.00 92.69 90 CYS A O 1
ATOM 703 N N . PHE A 1 91 ? 12.018 1.372 -6.973 1.00 91.12 91 PHE A N 1
ATOM 704 C CA . PHE A 1 91 ? 12.550 2.271 -5.954 1.00 91.12 91 PHE A CA 1
ATOM 705 C C . PHE A 1 91 ? 11.852 3.635 -6.027 1.00 91.12 91 PHE A C 1
ATOM 707 O O . PHE A 1 91 ? 11.076 3.905 -6.952 1.00 91.12 91 PHE A O 1
ATOM 714 N N . ASN A 1 92 ? 12.142 4.506 -5.056 1.00 90.75 92 ASN A N 1
ATOM 715 C CA . ASN A 1 92 ? 11.570 5.855 -4.940 1.00 90.75 92 ASN A CA 1
ATOM 716 C C . ASN A 1 92 ? 10.034 5.866 -4.977 1.00 90.75 92 ASN A C 1
ATOM 718 O O . ASN A 1 92 ? 9.429 6.709 -5.639 1.00 90.75 92 ASN A O 1
ATOM 722 N N . CYS A 1 93 ? 9.414 4.914 -4.283 1.00 93.19 93 CYS A N 1
ATOM 723 C CA . CYS A 1 93 ? 7.965 4.817 -4.220 1.00 93.19 93 CYS A CA 1
ATOM 724 C C . CYS A 1 93 ? 7.348 5.954 -3.402 1.00 93.19 93 CYS A C 1
ATOM 726 O O . CYS A 1 93 ? 7.731 6.183 -2.254 1.00 93.19 93 CYS A O 1
ATOM 728 N N . GLN A 1 94 ? 6.371 6.619 -4.000 1.00 93.75 94 GLN A N 1
ATOM 729 C CA . GLN A 1 94 ? 5.563 7.695 -3.443 1.00 93.75 94 GLN A CA 1
ATOM 730 C C . GLN A 1 94 ? 4.128 7.226 -3.288 1.00 93.75 94 GLN A C 1
ATOM 732 O O . GLN A 1 94 ? 3.676 6.363 -4.038 1.00 93.75 94 GLN A O 1
ATOM 737 N N . TYR A 1 95 ? 3.428 7.812 -2.326 1.00 94.00 95 TYR A N 1
ATOM 738 C CA . TYR A 1 95 ? 2.010 7.581 -2.118 1.00 94.00 95 TYR A CA 1
ATOM 739 C C . TYR A 1 95 ? 1.281 8.914 -2.057 1.00 94.00 95 TYR A C 1
ATOM 741 O O . TYR A 1 95 ? 1.687 9.818 -1.324 1.00 94.00 95 TYR A O 1
ATOM 749 N N . GLU A 1 96 ? 0.217 9.018 -2.838 1.00 93.38 96 GLU A N 1
ATOM 750 C CA . GLU A 1 96 ? -0.682 10.159 -2.879 1.00 93.38 96 GLU A CA 1
ATOM 751 C C . GLU A 1 96 ? -1.966 9.783 -2.130 1.00 93.38 96 GLU A C 1
ATOM 753 O O . GLU A 1 96 ? -2.710 8.894 -2.539 1.00 93.38 96 GLU A O 1
ATOM 758 N N . GLU A 1 97 ? -2.185 10.411 -0.972 1.00 80.75 97 GLU A N 1
ATOM 759 C CA . GLU A 1 97 ? -3.200 9.971 -0.006 1.00 80.75 97 GLU A CA 1
ATOM 760 C C . GLU A 1 97 ? -4.638 10.132 -0.513 1.00 80.75 97 GLU A C 1
ATOM 762 O O . GLU A 1 97 ? -5.481 9.296 -0.195 1.00 80.75 97 GLU A O 1
ATOM 767 N N . THR A 1 98 ? -4.923 11.161 -1.321 1.00 80.31 98 THR A N 1
ATOM 768 C CA . THR A 1 98 ? -6.296 11.454 -1.769 1.00 80.31 98 THR A CA 1
ATOM 769 C C . THR A 1 98 ? -6.731 10.496 -2.875 1.00 80.31 98 THR A C 1
ATOM 771 O O . THR A 1 98 ? -7.861 10.013 -2.855 1.00 80.31 98 THR A O 1
ATOM 774 N N . GLY A 1 99 ? -5.843 10.194 -3.823 1.00 77.31 99 GLY A N 1
ATOM 775 C CA . GLY A 1 99 ? -6.084 9.228 -4.892 1.00 77.31 99 GLY A CA 1
ATOM 776 C C . GLY A 1 99 ? -5.765 7.785 -4.520 1.00 77.31 99 GLY A C 1
ATOM 777 O O . GLY A 1 99 ? -6.118 6.883 -5.272 1.00 77.31 99 GLY A O 1
ATOM 778 N N . THR A 1 100 ? -5.130 7.529 -3.372 1.00 92.12 100 THR A N 1
ATOM 779 C CA . THR A 1 100 ? -4.587 6.213 -2.975 1.00 92.12 100 THR A CA 1
ATOM 780 C C . THR A 1 100 ? -3.594 5.622 -3.981 1.00 92.12 100 THR A C 1
ATOM 782 O O . THR A 1 100 ? -3.391 4.405 -4.053 1.00 92.12 100 THR A O 1
ATOM 785 N N . GLU A 1 101 ? -2.977 6.480 -4.787 1.00 96.38 101 GLU A N 1
ATOM 786 C CA . GLU A 1 101 ? -2.068 6.082 -5.851 1.00 96.38 101 GLU A CA 1
ATOM 787 C C . GLU A 1 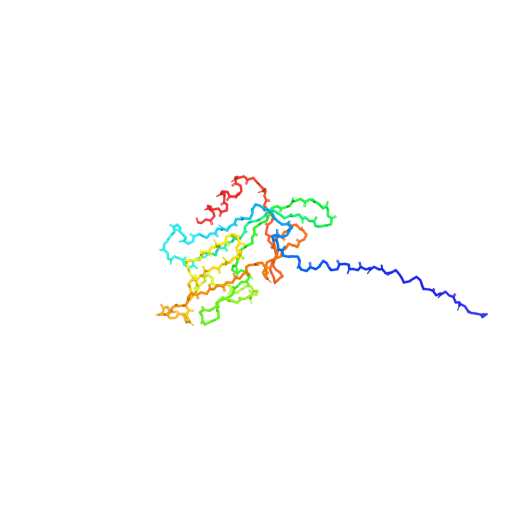101 ? -0.664 5.879 -5.281 1.00 96.38 101 GLU A C 1
ATOM 789 O O . GLU A 1 101 ? -0.098 6.760 -4.632 1.00 96.38 101 GLU A O 1
ATOM 794 N N . MET A 1 102 ? -0.087 4.703 -5.523 1.00 96.69 102 MET A N 1
ATOM 795 C CA . MET A 1 102 ? 1.329 4.452 -5.291 1.00 96.69 102 MET A CA 1
ATOM 796 C C . MET A 1 102 ? 2.083 4.520 -6.615 1.00 96.69 102 MET A C 1
ATOM 798 O O . MET A 1 102 ? 1.829 3.716 -7.514 1.00 96.69 102 MET A O 1
ATOM 802 N N . THR A 1 103 ? 3.072 5.405 -6.685 1.00 96.88 103 THR A N 1
ATOM 803 C CA . THR A 1 103 ? 3.917 5.608 -7.866 1.00 96.88 103 THR A CA 1
ATOM 804 C C . THR A 1 103 ? 5.350 5.225 -7.548 1.00 96.88 103 THR A C 1
ATOM 806 O O . THR A 1 103 ? 5.935 5.739 -6.602 1.00 96.88 103 THR A O 1
ATOM 809 N N . CYS A 1 104 ? 5.946 4.340 -8.341 1.00 95.50 104 CYS A N 1
ATOM 810 C CA . CYS A 1 104 ? 7.330 3.892 -8.180 1.00 95.50 104 CYS A CA 1
ATOM 811 C C . CYS A 1 104 ? 8.106 4.017 -9.492 1.00 95.50 104 CYS A C 1
ATOM 813 O O . CYS A 1 104 ? 7.533 3.966 -10.580 1.00 95.50 104 CYS A O 1
ATOM 815 N N . ARG A 1 105 ? 9.439 4.075 -9.407 1.00 94.25 105 ARG A N 1
ATOM 816 C CA . ARG A 1 105 ? 10.316 3.866 -10.567 1.00 94.25 105 ARG A CA 1
ATOM 817 C C . ARG A 1 105 ? 10.751 2.416 -10.620 1.00 94.25 105 ARG A C 1
ATOM 819 O O . ARG A 1 105 ? 11.388 1.941 -9.689 1.00 94.25 105 ARG A O 1
ATOM 826 N N . CYS A 1 106 ? 10.433 1.727 -11.706 1.00 94.44 106 CYS A N 1
ATOM 827 C CA . CYS A 1 106 ? 10.661 0.296 -11.858 1.00 94.44 106 CYS A CA 1
ATOM 828 C C . CYS A 1 106 ? 11.568 0.006 -13.049 1.00 94.44 106 CYS A C 1
ATOM 830 O O . CYS A 1 106 ? 11.390 0.561 -14.133 1.00 94.44 106 CYS A O 1
ATOM 832 N N . PHE A 1 107 ? 12.537 -0.889 -12.872 1.00 93.56 107 PHE A N 1
ATOM 833 C CA . PHE A 1 107 ? 13.409 -1.315 -13.962 1.00 93.56 107 PHE A CA 1
ATOM 834 C C . PHE A 1 107 ? 12.652 -2.187 -14.975 1.00 93.56 107 PHE A C 1
ATOM 836 O O . PHE A 1 107 ? 11.906 -3.085 -14.587 1.00 93.56 107 PHE A O 1
ATOM 843 N N . HIS A 1 108 ? 12.889 -1.986 -16.276 1.00 91.56 108 HIS A N 1
ATOM 844 C CA . HIS A 1 108 ? 12.354 -2.875 -17.323 1.00 91.56 108 HIS A CA 1
ATOM 845 C C . HIS A 1 108 ? 12.957 -4.280 -17.268 1.00 91.56 108 HIS A C 1
ATOM 847 O O . HIS A 1 108 ? 12.321 -5.261 -17.646 1.00 91.56 108 HIS A O 1
ATOM 853 N N . ASN A 1 109 ? 14.212 -4.368 -16.835 1.00 83.38 109 ASN A N 1
ATOM 854 C CA . ASN A 1 109 ? 14.957 -5.604 -16.695 1.00 83.38 109 ASN A CA 1
ATOM 855 C C . ASN A 1 109 ? 15.892 -5.520 -15.485 1.00 83.38 109 ASN A C 1
ATOM 857 O O . ASN A 1 109 ? 16.297 -4.440 -15.058 1.00 83.38 109 ASN A O 1
ATOM 861 N N . ASN A 1 110 ? 16.316 -6.675 -14.977 1.00 68.31 110 ASN A N 1
ATOM 862 C CA . ASN A 1 110 ? 17.238 -6.747 -13.837 1.00 68.31 110 ASN A CA 1
ATOM 863 C C . ASN A 1 110 ? 18.643 -6.185 -14.146 1.00 68.31 110 ASN A C 1
ATOM 865 O O . ASN A 1 110 ? 19.490 -6.145 -13.263 1.00 68.31 110 ASN A O 1
ATOM 869 N N . ALA A 1 111 ? 18.906 -5.753 -15.386 1.00 71.12 111 ALA A N 1
ATOM 870 C CA . ALA A 1 111 ? 20.165 -5.127 -15.779 1.00 71.12 111 ALA A CA 1
ATOM 871 C C . ALA A 1 111 ? 20.257 -3.644 -15.371 1.00 71.12 111 ALA A C 1
ATOM 873 O O . ALA A 1 111 ? 21.310 -3.038 -15.556 1.00 71.12 111 ALA A O 1
ATOM 874 N N . GLY A 1 112 ? 19.177 -3.048 -14.848 1.00 67.38 112 GLY A N 1
ATOM 875 C CA . GLY A 1 112 ? 19.222 -1.739 -14.189 1.00 67.38 112 GLY A CA 1
ATOM 876 C C . GLY A 1 112 ? 19.401 -0.531 -15.118 1.00 67.38 112 GLY A C 1
ATOM 877 O O . GLY A 1 112 ? 19.654 0.572 -14.648 1.00 67.38 112 GLY A O 1
ATOM 878 N N . ARG A 1 113 ? 19.313 -0.710 -16.444 1.00 78.88 113 ARG A N 1
ATOM 879 C CA . ARG A 1 113 ? 19.692 0.337 -17.418 1.00 78.88 113 ARG A CA 1
ATOM 880 C C . ARG A 1 113 ? 18.558 1.272 -17.826 1.00 78.88 113 ARG A C 1
ATOM 882 O O . ARG A 1 113 ? 18.820 2.331 -18.382 1.00 78.88 113 ARG A O 1
ATOM 889 N N . SER A 1 114 ? 17.312 0.865 -17.611 1.00 90.06 114 SER A N 1
ATOM 890 C CA . SER A 1 114 ? 16.137 1.624 -18.030 1.00 90.06 114 SER A CA 1
ATOM 891 C C . SER A 1 114 ? 15.015 1.430 -17.025 1.00 90.06 114 SER A C 1
ATOM 893 O O . SER A 1 114 ? 14.718 0.296 -16.638 1.00 90.06 114 SER A O 1
ATOM 895 N N . THR A 1 115 ? 14.412 2.541 -16.611 1.00 93.38 115 THR A N 1
ATOM 896 C CA . THR A 1 115 ? 13.284 2.566 -15.683 1.00 93.38 115 THR A CA 1
ATOM 897 C C . THR A 1 115 ? 12.082 3.240 -16.309 1.00 93.38 115 THR A C 1
ATOM 899 O O . THR A 1 115 ? 12.239 4.225 -17.028 1.00 93.38 115 THR A O 1
ATOM 902 N N . THR A 1 116 ? 10.902 2.770 -15.936 1.00 95.44 116 THR A N 1
ATOM 903 C CA . THR A 1 116 ? 9.631 3.445 -16.181 1.00 95.44 116 THR A CA 1
ATOM 904 C C . THR A 1 116 ? 9.029 3.857 -14.846 1.00 95.44 116 THR A C 1
ATOM 906 O O . THR A 1 116 ? 9.189 3.167 -13.836 1.00 95.44 116 THR A O 1
ATOM 909 N N . GLU A 1 117 ? 8.386 5.017 -14.830 1.00 96.75 117 GLU A N 1
ATOM 910 C CA . GLU A 1 117 ? 7.505 5.391 -13.734 1.00 96.75 117 GLU A CA 1
ATOM 911 C C . GLU A 1 117 ? 6.192 4.629 -13.895 1.00 96.75 117 GLU A C 1
ATOM 913 O O . GLU A 1 117 ? 5.579 4.649 -14.961 1.00 96.75 117 GLU A O 1
ATOM 918 N N . SER A 1 118 ? 5.800 3.906 -12.854 1.00 97.69 118 SER A N 1
ATOM 919 C CA . SER A 1 118 ? 4.589 3.103 -12.852 1.00 97.69 118 SER A CA 1
ATOM 920 C C . SER A 1 118 ? 3.770 3.423 -11.623 1.00 97.69 118 SER A C 1
ATOM 922 O O . SER A 1 118 ? 4.288 3.393 -10.506 1.00 97.69 118 SER A O 1
ATOM 924 N N . SER A 1 119 ? 2.477 3.605 -11.848 1.00 97.69 119 SER A N 1
ATOM 925 C CA . SER A 1 119 ? 1.498 3.823 -10.796 1.00 97.69 119 SER A CA 1
ATOM 926 C C . SER A 1 119 ? 0.573 2.631 -10.609 1.00 97.69 119 SER A C 1
ATOM 928 O O . SER A 1 119 ? 0.363 1.839 -11.534 1.00 97.69 119 SER A O 1
ATOM 930 N N . ILE A 1 120 ? 0.004 2.519 -9.413 1.00 97.25 120 ILE A N 1
ATOM 931 C CA . ILE A 1 120 ? -1.088 1.603 -9.097 1.00 97.25 120 ILE A CA 1
ATOM 932 C C . ILE A 1 120 ? -1.981 2.203 -8.009 1.00 97.25 120 ILE A C 1
ATOM 934 O O . ILE A 1 120 ? -1.483 2.734 -7.018 1.00 97.25 120 ILE A O 1
ATOM 938 N N . PHE A 1 121 ? -3.297 2.094 -8.171 1.00 96.31 121 PHE A N 1
ATOM 939 C CA . PHE A 1 121 ? -4.255 2.498 -7.145 1.00 96.31 121 PHE A CA 1
ATOM 940 C C . PHE A 1 121 ? -4.355 1.395 -6.093 1.00 96.31 121 PHE A C 1
ATOM 942 O O . PHE A 1 121 ? -4.743 0.264 -6.395 1.00 96.31 121 PHE A O 1
ATOM 949 N N . LEU A 1 122 ? -3.963 1.697 -4.853 1.00 95.94 122 LEU A N 1
ATOM 950 C CA . LEU A 1 122 ? -3.956 0.702 -3.779 1.00 95.94 122 LEU A CA 1
ATOM 951 C C . LEU A 1 122 ? -5.379 0.266 -3.427 1.00 95.94 122 LEU A C 1
ATOM 953 O O . LEU A 1 122 ? -5.591 -0.894 -3.091 1.00 95.94 122 LEU A O 1
ATOM 957 N N . GLU A 1 123 ? -6.354 1.159 -3.562 1.00 93.75 123 GLU A N 1
ATOM 958 C CA . GLU A 1 123 ? -7.760 0.895 -3.257 1.00 93.75 123 GLU A CA 1
ATOM 959 C C . GLU A 1 123 ? -8.401 -0.191 -4.145 1.00 93.75 123 GLU A C 1
ATOM 961 O O . GLU A 1 123 ? -9.329 -0.874 -3.712 1.00 93.75 123 GLU A O 1
ATOM 966 N N . ASP A 1 124 ? -7.856 -0.434 -5.341 1.00 94.50 124 ASP A N 1
ATOM 967 C CA . ASP A 1 124 ? -8.339 -1.482 -6.251 1.00 94.50 124 ASP A CA 1
ATOM 968 C C . ASP A 1 124 ? -7.906 -2.898 -5.821 1.00 94.50 124 ASP A C 1
ATOM 970 O O . ASP A 1 124 ? -8.428 -3.909 -6.311 1.00 94.50 124 ASP A O 1
ATOM 974 N N . HIS A 1 125 ? -6.913 -3.007 -4.931 1.00 95.38 125 HIS A N 1
ATOM 975 C CA . HIS A 1 125 ? -6.226 -4.271 -4.633 1.00 95.38 125 HIS A CA 1
ATOM 976 C C . HIS A 1 125 ? -5.990 -4.533 -3.143 1.00 95.38 125 HIS A C 1
ATOM 978 O O . HIS A 1 125 ? -5.745 -5.681 -2.758 1.00 95.38 125 HIS A O 1
ATOM 9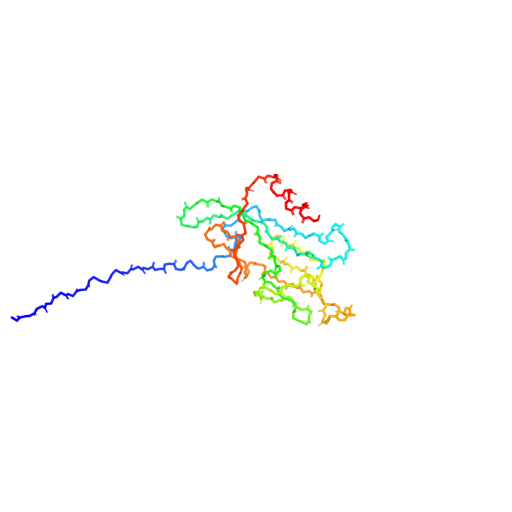84 N N . VAL A 1 126 ? -6.078 -3.492 -2.319 1.00 96.12 126 VAL A N 1
ATOM 985 C CA . VAL A 1 126 ? -6.029 -3.548 -0.862 1.00 96.12 126 VAL A CA 1
ATOM 986 C C . VAL A 1 126 ? -7.443 -3.389 -0.325 1.00 96.12 126 VAL A C 1
ATOM 988 O O . VAL A 1 126 ? -8.192 -2.503 -0.728 1.00 96.12 126 VAL A O 1
ATOM 991 N N . GLN A 1 127 ? -7.817 -4.272 0.589 1.00 95.62 127 GLN A N 1
ATOM 992 C CA . GLN A 1 127 ? -9.153 -4.333 1.168 1.00 95.62 127 GLN A CA 1
ATOM 993 C C . GLN A 1 127 ? -9.061 -4.351 2.688 1.00 95.62 127 GLN A C 1
ATOM 995 O O . GLN A 1 127 ? -8.008 -4.633 3.260 1.00 95.62 127 GLN A O 1
ATOM 1000 N N . ASN A 1 128 ? -10.191 -4.085 3.330 1.00 95.50 128 ASN A N 1
ATOM 1001 C CA . ASN A 1 128 ? -10.395 -4.396 4.734 1.00 95.50 128 ASN A CA 1
ATOM 1002 C C . ASN A 1 128 ? -11.029 -5.790 4.855 1.00 95.50 128 ASN A C 1
ATOM 1004 O O . ASN A 1 128 ? -12.137 -6.011 4.369 1.00 95.50 128 ASN A O 1
ATOM 1008 N N . LEU A 1 129 ? -10.329 -6.721 5.499 1.00 95.06 129 LEU A N 1
ATOM 1009 C CA . LEU A 1 129 ? -10.810 -8.057 5.827 1.00 95.06 129 LEU A CA 1
ATOM 1010 C C . LEU A 1 129 ? -10.821 -8.228 7.348 1.00 95.06 129 LEU A C 1
ATOM 1012 O O . LEU A 1 129 ? -9.763 -8.311 7.974 1.00 95.06 129 LEU A O 1
ATOM 1016 N N . ASP A 1 130 ? -12.019 -8.297 7.929 1.00 93.88 130 ASP A N 1
ATOM 1017 C CA . ASP A 1 130 ? -12.241 -8.481 9.370 1.00 93.88 130 ASP A CA 1
ATOM 1018 C C . ASP A 1 130 ? -11.429 -7.487 10.227 1.00 93.88 130 ASP A C 1
ATOM 1020 O O . ASP A 1 130 ? -10.743 -7.864 11.179 1.00 93.88 130 ASP A O 1
ATOM 1024 N N . GLY A 1 131 ? -11.439 -6.208 9.831 1.00 95.38 131 GLY A N 1
ATOM 1025 C CA . GLY A 1 131 ? -10.731 -5.127 10.522 1.00 95.38 131 GLY A CA 1
ATOM 1026 C C . GLY A 1 131 ? -9.235 -5.043 10.213 1.00 95.38 131 GLY A C 1
ATOM 1027 O O . GLY A 1 131 ? -8.515 -4.316 10.891 1.00 95.38 131 GLY A O 1
ATOM 1028 N N . ARG A 1 132 ? -8.724 -5.771 9.215 1.00 96.75 132 ARG A N 1
ATOM 1029 C CA . ARG A 1 132 ? -7.296 -5.775 8.855 1.00 96.75 132 ARG A CA 1
ATOM 1030 C C . ARG A 1 132 ? -7.087 -5.483 7.379 1.00 96.75 132 ARG A C 1
ATOM 1032 O O . ARG A 1 132 ? -7.876 -5.905 6.540 1.00 96.75 132 ARG A O 1
ATOM 1039 N N . LEU A 1 133 ? -5.981 -4.821 7.051 1.00 96.88 133 LEU A N 1
ATOM 1040 C CA . LEU A 1 133 ? -5.546 -4.653 5.668 1.00 96.88 133 LEU A CA 1
ATOM 1041 C C . LEU A 1 133 ? -5.316 -6.023 5.021 1.00 96.88 133 LEU A C 1
ATOM 1043 O O . LEU A 1 133 ? -4.770 -6.935 5.641 1.00 96.88 133 LEU A O 1
ATOM 1047 N N . TRP A 1 134 ? -5.707 -6.170 3.763 1.00 96.69 134 TRP A N 1
ATOM 1048 C CA . TRP A 1 134 ? -5.598 -7.426 3.036 1.00 96.69 134 TRP A CA 1
ATOM 1049 C C . TRP A 1 134 ? -5.286 -7.197 1.565 1.00 96.69 134 TRP A C 1
ATOM 1051 O O . TRP A 1 134 ? -5.847 -6.301 0.943 1.00 96.69 134 TRP A O 1
ATOM 1061 N N . CYS A 1 135 ? -4.446 -8.051 0.986 1.00 95.75 135 CYS A N 1
ATOM 1062 C CA . CYS A 1 135 ? -4.246 -8.121 -0.456 1.00 95.75 135 CYS A CA 1
ATOM 1063 C C . CYS A 1 135 ? -3.997 -9.573 -0.881 1.00 95.75 135 CYS A C 1
ATOM 1065 O O . CYS A 1 135 ? -3.163 -10.266 -0.308 1.00 95.75 135 CYS A O 1
ATOM 1067 N N . GLN A 1 136 ? -4.705 -10.064 -1.900 1.00 92.31 136 GLN A N 1
ATOM 1068 C CA . GLN A 1 136 ? -4.366 -11.311 -2.616 1.00 92.31 136 GLN A CA 1
ATOM 1069 C C . GLN A 1 136 ? -4.052 -12.538 -1.725 1.00 92.31 136 GLN A C 1
ATOM 1071 O O . GLN A 1 136 ? -3.165 -13.349 -2.012 1.00 92.31 136 GLN A O 1
ATOM 1076 N N . GLY A 1 137 ? -4.802 -12.700 -0.634 1.00 92.25 137 GLY A N 1
ATOM 1077 C CA . GLY A 1 137 ? -4.6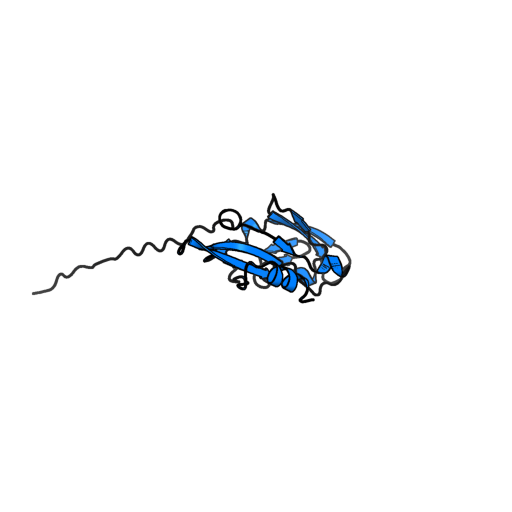48 -13.806 0.316 1.00 92.25 137 GLY A CA 1
ATOM 1078 C C . GLY A 1 137 ? -3.570 -13.591 1.381 1.00 92.25 137 GLY A C 1
ATOM 1079 O O . GLY A 1 137 ? -3.196 -14.552 2.047 1.00 92.25 137 GLY A O 1
ATOM 1080 N N . ILE A 1 138 ? -3.070 -12.367 1.523 1.00 95.62 138 ILE A N 1
ATOM 1081 C CA . ILE A 1 138 ? -2.142 -11.927 2.562 1.00 95.62 138 ILE A CA 1
ATOM 1082 C C . ILE A 1 138 ? -2.899 -10.960 3.465 1.00 95.62 138 ILE A C 1
ATOM 1084 O O . ILE A 1 138 ? -3.455 -9.970 2.994 1.00 95.62 138 ILE A O 1
ATOM 1088 N N . VAL A 1 139 ? -2.950 -11.288 4.752 1.00 96.12 139 VAL A N 1
ATOM 1089 C CA . VAL A 1 139 ? -3.575 -10.468 5.793 1.00 96.12 139 VAL A CA 1
ATOM 1090 C C . VAL A 1 139 ? -2.472 -9.671 6.478 1.00 96.12 139 VAL A C 1
ATOM 1092 O O . VAL A 1 139 ? -1.405 -10.220 6.750 1.00 96.12 139 VAL A O 1
ATOM 1095 N N . GLY A 1 140 ? -2.731 -8.397 6.750 1.00 95.50 140 GLY A N 1
ATOM 1096 C CA . GLY A 1 140 ? -1.842 -7.532 7.508 1.00 95.50 140 GLY A CA 1
ATOM 1097 C C . GLY A 1 140 ? -1.663 -8.015 8.944 1.00 95.50 140 GLY A C 1
ATOM 1098 O O . GLY A 1 140 ? -2.562 -8.606 9.552 1.00 95.50 140 GLY A O 1
ATOM 1099 N N . GLU A 1 141 ? -0.485 -7.754 9.491 1.00 94.88 141 GLU A N 1
ATOM 1100 C CA . GLU A 1 141 ? -0.156 -8.093 10.869 1.00 94.88 141 GLU A CA 1
ATOM 1101 C C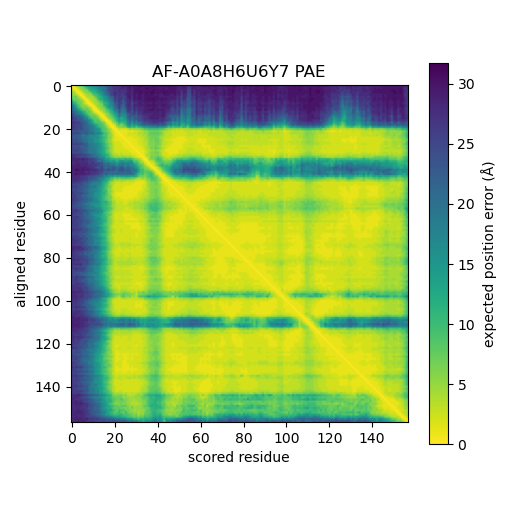 . GLU A 1 141 ? -0.795 -7.081 11.818 1.00 94.88 141 GLU A C 1
ATOM 1103 O O . GLU A 1 141 ? -0.759 -5.874 11.573 1.00 94.88 141 GLU A O 1
ATOM 1108 N N . VAL A 1 142 ? -1.407 -7.584 12.893 1.00 95.56 142 VAL A N 1
ATOM 1109 C CA . VAL A 1 142 ? -2.053 -6.748 13.910 1.00 95.56 142 VAL A CA 1
ATOM 1110 C C . VAL A 1 142 ? -0.990 -6.030 14.723 1.00 95.56 142 VAL A C 1
ATOM 1112 O O . VAL A 1 142 ? -0.022 -6.642 15.171 1.00 95.56 142 VAL A O 1
ATOM 1115 N N . ILE A 1 143 ? -1.215 -4.742 14.945 1.00 93.94 143 ILE A N 1
ATOM 1116 C CA . ILE A 1 143 ? -0.380 -3.894 15.788 1.00 93.94 143 ILE A CA 1
ATOM 1117 C C . ILE A 1 143 ? -1.259 -3.104 16.745 1.00 93.94 143 ILE A C 1
ATOM 1119 O O . ILE A 1 143 ? -2.445 -2.880 16.489 1.00 93.94 143 ILE A O 1
ATOM 1123 N N . ASP A 1 144 ? -0.657 -2.616 17.822 1.00 90.75 144 ASP A N 1
ATOM 1124 C CA . ASP A 1 144 ? -1.328 -1.631 18.654 1.00 90.75 144 ASP A CA 1
ATOM 1125 C C . ASP A 1 144 ? -1.426 -0.298 17.906 1.00 90.75 144 ASP A C 1
ATOM 1127 O O . ASP A 1 144 ? -0.474 0.165 17.279 1.00 90.75 144 ASP A O 1
ATOM 1131 N N . CYS A 1 145 ? -2.567 0.376 18.033 1.00 82.75 145 CYS A N 1
ATOM 1132 C CA . CYS A 1 145 ? -2.811 1.689 17.429 1.00 82.75 145 CYS A CA 1
ATOM 1133 C C . CYS A 1 145 ? -2.044 2.847 18.100 1.00 82.75 145 CYS A C 1
ATOM 1135 O O . CYS A 1 145 ? -2.429 4.007 17.953 1.00 82.75 145 CYS A O 1
ATOM 1137 N N . ASN A 1 146 ? -1.021 2.558 18.905 1.00 86.88 146 ASN A N 1
ATOM 1138 C CA . ASN A 1 146 ? -0.289 3.574 19.648 1.00 86.88 146 ASN A CA 1
ATOM 1139 C C . ASN A 1 146 ? 0.889 4.124 18.826 1.00 86.88 146 ASN A C 1
ATOM 1141 O O . ASN A 1 146 ? 1.466 3.447 17.977 1.00 86.88 146 ASN A O 1
ATOM 1145 N N . GLU A 1 147 ? 1.275 5.369 19.102 1.00 78.56 147 GLU A N 1
ATOM 1146 C CA . GLU A 1 147 ? 2.357 6.042 18.368 1.00 78.56 147 GLU A CA 1
ATOM 1147 C C . GLU A 1 147 ? 3.714 5.330 18.535 1.00 78.56 147 GLU A C 1
ATOM 1149 O O . GLU A 1 147 ? 4.596 5.458 17.685 1.00 78.56 147 GLU A O 1
ATOM 1154 N N . TYR A 1 148 ? 3.884 4.546 19.606 1.00 82.50 148 TYR A N 1
ATOM 1155 C CA . TYR A 1 148 ? 5.098 3.775 19.857 1.00 82.50 148 TYR A CA 1
ATOM 1156 C C . TYR A 1 148 ? 5.290 2.656 18.828 1.00 82.50 148 TYR A C 1
ATOM 1158 O O . TYR A 1 148 ? 6.346 2.608 18.199 1.00 82.50 148 TYR A O 1
ATOM 1166 N N . GLU A 1 149 ? 4.289 1.801 18.603 1.00 80.31 149 GLU A N 1
ATOM 1167 C CA . GLU A 1 149 ? 4.371 0.736 17.594 1.00 80.31 149 GLU A CA 1
ATOM 1168 C C . GLU A 1 149 ? 4.478 1.330 16.185 1.00 80.31 149 GLU A C 1
ATOM 1170 O O . GLU A 1 149 ? 5.312 0.892 15.393 1.00 80.31 149 GLU A O 1
ATOM 1175 N N . LEU A 1 150 ? 3.758 2.421 15.902 1.00 73.19 150 LEU A N 1
ATOM 1176 C CA . LEU A 1 150 ? 3.884 3.150 14.633 1.00 73.19 150 LEU A CA 1
ATOM 1177 C C . LEU A 1 150 ? 5.304 3.698 14.414 1.00 73.19 150 LEU A C 1
ATOM 1179 O O . LEU A 1 150 ? 5.844 3.626 13.311 1.00 73.19 150 LEU A O 1
ATOM 1183 N N . THR A 1 151 ? 5.946 4.209 15.466 1.00 73.69 151 THR A N 1
ATOM 1184 C CA . THR A 1 151 ? 7.341 4.674 15.412 1.00 73.69 151 THR A CA 1
ATOM 1185 C C . THR A 1 151 ? 8.324 3.513 15.307 1.00 73.69 151 THR A C 1
ATOM 1187 O O . THR A 1 151 ? 9.344 3.630 14.634 1.00 73.69 151 THR A O 1
ATOM 1190 N N . LYS A 1 152 ? 8.047 2.387 15.965 1.00 78.00 152 LYS A N 1
ATOM 1191 C CA . LYS A 1 152 ? 8.880 1.185 15.912 1.00 78.00 152 LYS A CA 1
ATOM 1192 C C . LYS A 1 152 ? 8.888 0.578 14.515 1.00 78.00 152 LYS A C 1
ATOM 1194 O O . LYS A 1 152 ? 9.958 0.204 14.056 1.00 78.00 152 LYS A O 1
ATOM 1199 N N . LEU A 1 153 ? 7.761 0.579 13.803 1.00 74.81 153 LEU A N 1
ATOM 1200 C CA . LEU A 1 153 ? 7.704 0.150 12.400 1.00 74.81 153 LEU A CA 1
ATOM 1201 C C . LEU A 1 153 ? 8.618 0.979 11.481 1.00 74.81 153 LEU A C 1
ATOM 1203 O O . LEU A 1 153 ? 9.164 0.432 10.532 1.00 74.81 153 LEU A O 1
ATOM 1207 N N . ARG A 1 154 ? 8.857 2.261 11.799 1.00 68.88 154 ARG A N 1
ATOM 1208 C CA . ARG A 1 154 ? 9.854 3.107 11.107 1.00 68.88 154 ARG A CA 1
ATOM 1209 C C . ARG A 1 154 ? 11.306 2.803 11.491 1.00 68.88 154 ARG A C 1
ATOM 1211 O O . ARG A 1 154 ? 12.215 3.399 10.938 1.00 68.88 154 ARG A O 1
ATOM 1218 N N . LYS A 1 155 ? 11.537 1.985 12.520 1.00 61.56 155 LYS A N 1
ATOM 1219 C CA . LYS A 1 155 ? 12.866 1.694 13.085 1.00 61.56 155 LYS A CA 1
ATOM 1220 C C . LYS A 1 155 ? 13.283 0.235 12.931 1.00 61.56 155 LYS A C 1
ATOM 1222 O O . LYS A 1 155 ? 14.410 -0.088 13.292 1.00 61.56 155 LYS A O 1
ATOM 1227 N N . ILE A 1 156 ? 12.406 -0.653 12.451 1.00 55.97 156 ILE A N 1
ATOM 1228 C CA . ILE A 1 156 ? 12.780 -2.025 12.074 1.00 55.97 156 ILE A CA 1
ATOM 1229 C C . ILE A 1 156 ? 13.500 -1.935 10.720 1.00 55.97 156 ILE A C 1
ATOM 1231 O O . ILE A 1 156 ? 12.954 -2.310 9.685 1.00 55.97 156 ILE A O 1
ATOM 1235 N N . HIS A 1 157 ? 14.696 -1.347 10.740 1.00 48.59 157 HIS A N 1
ATOM 1236 C CA . HIS A 1 157 ? 15.598 -1.143 9.608 1.00 48.59 157 HIS A CA 1
ATOM 1237 C C . HIS A 1 157 ? 17.021 -1.484 10.048 1.00 48.59 157 HIS A C 1
ATOM 1239 O O . HIS A 1 157 ? 17.464 -0.938 11.085 1.00 48.59 157 HIS A O 1
#

Radius of gyration: 19.9 Å; Cα contacts (8 Å, |Δi|>4): 336; chains: 1; bounding box: 66×58×38 Å

Nearest PDB structures (foldseek):
  5k79-assembly2_B  TM=8.059E-01  e=7.629E-07  Gloeothece citriformis PCC 7424
  3hb2-assembly1_P  TM=6.071E-01  e=1.405E+00  Dickeya chrysanthemi
  3hbu-assembly1_P  TM=6.009E-01  e=1.405E+00  Dickeya chrysanthemi
  2qkd-assembly1_A  TM=5.706E-01  e=7.671E+00  Mus musculus

pLDDT: mean 83.88, std 16.74, range [38.03, 97.81]

Solvent-accessible surface area (backbone atoms only — not comparable to full-atom values): 8863 Å² total; per-residue (Å²): 140,78,88,87,86,81,76,91,76,80,80,77,75,76,76,71,69,72,90,46,44,24,74,84,48,35,44,80,73,43,81,46,50,66,44,77,82,60,76,81,56,50,85,58,51,39,29,42,34,32,36,16,44,12,86,86,80,65,49,74,30,28,13,38,35,61,42,30,40,37,23,18,62,60,70,16,31,62,38,87,28,66,65,32,45,21,27,73,51,29,46,83,62,44,76,43,82,90,76,37,32,39,37,27,40,15,32,46,48,99,81,71,83,48,69,32,81,24,64,45,55,44,52,83,57,34,27,56,54,84,11,21,42,28,26,82,91,43,73,26,51,79,48,68,84,45,71,65,54,59,51,45,66,76,56,78,118